Protein AF-S8B0Z0-F1 (afdb_monomer)

Organism: Penicillium oxalicum (strain 114-2 / CGMCC 5302) (NCBI:txid933388)

Sequence (164 aa):
MASYGRILNSNETDQGERGTSGLLGARTEQFALGSLFYLMNHGVEVYGDQCLTEDPYEHGPKVVDLLQNMEFPKLDHDPLIDHIIDKCWHNRYVIVSELAPHTKMLLDGGHGESSEEDKKLLKEELLSKREVCLDLEKRGLLHLLWPGEPEQLGFTFDWYRHNL

Mean predicted aligned error: 11.15 Å

Secondary structure (DSSP, 8-state):
--TT-----SS-TTS-STTS--S-SHHHHHHHHHHHHHHHHHSS-TTTT----SSGGGHHHHHHHHHHTT------S-HHHHHHHHHHHTT--SSGGGGHHHHHHHHH---S---HHHHHHHHHHHHHHHHHHHHHHHTTHHHHHTTS-GGGGT----S-----

Solvent-accessible surface area (backbone atoms only — not comparable to full-atom values): 9949 Å² total; per-residue (Å²): 129,68,91,46,63,68,43,34,31,88,82,51,63,94,43,42,58,63,72,34,73,45,59,85,46,50,61,50,52,30,31,27,50,16,45,49,49,41,28,71,72,71,73,41,54,91,64,70,86,56,84,84,51,96,50,79,83,50,37,63,62,50,53,51,53,35,48,31,70,73,50,72,80,89,79,83,71,61,69,71,60,41,53,49,25,53,34,20,65,66,54,68,53,91,42,70,74,69,48,52,66,60,58,48,47,56,75,76,56,62,93,57,94,65,49,76,63,52,55,48,52,52,49,52,51,50,52,52,54,50,52,51,53,54,51,41,50,75,72,36,44,70,67,51,62,66,78,75,52,58,63,83,74,78,46,85,77,84,75,86,74,82,79,126

pLDDT: mean 80.99, std 14.92, range [35.53, 96.31]

Structure (mmCIF, N/CA/C/O backbone):
data_AF-S8B0Z0-F1
#
_entry.id   AF-S8B0Z0-F1
#
loop_
_atom_site.group_PDB
_atom_site.id
_atom_site.type_symbol
_atom_site.label_atom_id
_atom_site.label_alt_id
_atom_site.label_comp_id
_atom_site.label_asym_id
_atom_site.label_entity_id
_atom_site.label_seq_id
_atom_site.pdbx_PDB_ins_code
_atom_site.Cartn_x
_atom_site.Cartn_y
_atom_site.Cartn_z
_atom_site.occupancy
_atom_site.B_iso_or_equiv
_atom_site.auth_seq_id
_atom_site.auth_comp_id
_atom_site.auth_asym_id
_atom_site.auth_atom_id
_atom_site.pdbx_PDB_model_num
ATOM 1 N N . MET A 1 1 ? -0.416 7.709 12.484 1.00 50.69 1 MET A N 1
ATOM 2 C CA . MET A 1 1 ? -0.279 6.286 12.109 1.00 50.69 1 MET A CA 1
ATOM 3 C C . MET A 1 1 ? 0.517 6.209 10.816 1.00 50.69 1 MET A C 1
ATOM 5 O O . MET A 1 1 ? 0.468 7.177 10.073 1.00 50.69 1 MET A O 1
ATOM 9 N N . ALA A 1 2 ? 1.273 5.140 10.550 1.00 57.75 2 ALA A N 1
ATOM 10 C CA . ALA A 1 2 ? 2.048 5.058 9.309 1.00 57.75 2 ALA A CA 1
ATOM 11 C C . ALA A 1 2 ? 1.101 4.957 8.101 1.00 57.75 2 ALA A C 1
ATOM 13 O O . ALA A 1 2 ? 0.405 3.955 7.958 1.00 57.75 2 ALA A O 1
ATOM 14 N N . SER A 1 3 ? 1.094 5.975 7.240 1.00 60.50 3 SER A N 1
ATOM 15 C CA . SER A 1 3 ? 0.193 6.132 6.082 1.00 60.50 3 SER A CA 1
ATOM 16 C C . SER A 1 3 ? 0.291 4.985 5.064 1.00 60.50 3 SER A C 1
ATOM 18 O O . SER A 1 3 ? -0.600 4.774 4.250 1.00 60.50 3 SER A O 1
ATOM 20 N N . TYR A 1 4 ? 1.373 4.208 5.140 1.00 78.38 4 TYR A N 1
ATOM 21 C CA . TYR A 1 4 ? 1.724 3.146 4.198 1.00 78.38 4 TYR A CA 1
ATOM 22 C C . TYR A 1 4 ? 1.832 1.767 4.868 1.00 78.38 4 TYR A C 1
ATOM 24 O O . TYR A 1 4 ? 2.427 0.853 4.308 1.00 78.38 4 TYR A O 1
ATOM 32 N N . GLY A 1 5 ? 1.304 1.607 6.086 1.00 83.50 5 GLY A N 1
ATOM 33 C CA . GLY A 1 5 ? 1.363 0.358 6.847 1.00 83.50 5 GLY A CA 1
ATOM 34 C C . GLY A 1 5 ? -0.019 -0.226 7.136 1.00 83.50 5 GLY A C 1
ATOM 35 O O . GLY A 1 5 ? -1.001 0.501 7.254 1.00 83.50 5 GLY A O 1
ATOM 36 N N . ARG A 1 6 ? -0.083 -1.550 7.306 1.00 89.44 6 ARG A N 1
ATOM 37 C CA . ARG A 1 6 ? -1.297 -2.273 7.710 1.00 89.44 6 ARG A CA 1
ATOM 38 C C . ARG A 1 6 ? -0.992 -3.269 8.821 1.00 89.44 6 ARG A C 1
ATOM 40 O O . ARG A 1 6 ? -0.076 -4.085 8.696 1.00 89.44 6 ARG A O 1
ATOM 47 N N . ILE A 1 7 ? -1.803 -3.257 9.874 1.00 89.94 7 ILE A N 1
ATOM 48 C CA . ILE A 1 7 ? -1.736 -4.253 10.952 1.00 89.94 7 ILE A CA 1
ATOM 49 C C . ILE A 1 7 ? -2.270 -5.617 10.492 1.00 89.94 7 ILE A C 1
ATOM 51 O O . ILE A 1 7 ? -3.081 -5.707 9.570 1.00 89.94 7 ILE A O 1
ATOM 55 N N . LEU A 1 8 ? -1.795 -6.699 11.102 1.00 89.81 8 LEU A N 1
ATOM 56 C CA . LEU A 1 8 ? -2.173 -8.060 10.729 1.00 89.81 8 LEU A CA 1
ATOM 57 C C . LEU A 1 8 ? -3.666 -8.314 10.901 1.00 89.81 8 LEU A C 1
ATOM 59 O O . LEU A 1 8 ? -4.267 -7.915 11.907 1.00 89.81 8 LEU A O 1
ATOM 63 N N . ASN A 1 9 ? -4.227 -9.020 9.919 1.00 89.12 9 ASN A N 1
ATOM 64 C CA . ASN A 1 9 ? -5.582 -9.555 9.972 1.00 89.12 9 ASN A CA 1
ATOM 65 C C . ASN A 1 9 ? -5.604 -10.893 10.744 1.00 89.12 9 ASN A C 1
ATOM 67 O O . ASN A 1 9 ? -4.583 -11.342 11.260 1.00 89.12 9 ASN A O 1
ATOM 71 N N . SER A 1 10 ? -6.768 -11.535 10.857 1.00 86.69 10 SER A N 1
ATOM 72 C CA . SER A 1 10 ? -6.904 -12.843 11.524 1.00 86.69 10 SER A CA 1
ATOM 73 C C . SER A 1 10 ? -6.438 -14.042 10.690 1.00 86.69 10 SER A C 1
ATOM 75 O O . SER A 1 10 ? -6.363 -15.148 11.214 1.00 86.69 10 SER A O 1
ATOM 77 N N . ASN A 1 11 ? -6.176 -13.844 9.399 1.00 86.69 11 ASN A N 1
ATOM 78 C CA . ASN A 1 11 ? -5.961 -14.907 8.417 1.00 86.69 11 ASN A CA 1
ATOM 79 C C . ASN A 1 11 ? -4.468 -15.104 8.083 1.00 86.69 11 ASN A C 1
ATOM 81 O O . ASN A 1 11 ? -4.097 -16.141 7.547 1.00 86.69 11 ASN A O 1
ATOM 85 N N . GLU A 1 12 ? -3.615 -14.133 8.417 1.00 85.56 12 GLU A N 1
ATOM 86 C CA . GLU A 1 12 ? -2.154 -14.138 8.241 1.00 85.56 12 GLU A CA 1
ATOM 87 C C . GLU A 1 12 ? -1.436 -14.673 9.502 1.00 85.56 12 GLU A C 1
ATOM 89 O O . GLU A 1 12 ? -0.547 -14.025 10.056 1.00 85.56 12 GLU A O 1
ATOM 94 N N . THR A 1 13 ? -1.847 -15.839 10.017 1.00 85.19 13 THR A N 1
ATOM 95 C CA . THR A 1 13 ? -1.371 -16.361 11.320 1.00 85.19 13 THR A CA 1
ATOM 96 C C . THR A 1 13 ? 0.115 -16.724 11.347 1.00 85.19 13 THR A C 1
ATOM 98 O O . THR A 1 13 ? 0.720 -16.789 12.412 1.00 85.19 13 THR A O 1
ATOM 101 N N . ASP A 1 14 ? 0.710 -16.979 10.183 1.00 88.56 14 ASP A N 1
ATOM 102 C CA . ASP A 1 14 ? 2.141 -17.236 10.004 1.00 88.56 14 ASP A CA 1
ATOM 103 C C . ASP A 1 14 ? 3.000 -15.968 10.152 1.00 88.56 14 ASP A C 1
ATOM 105 O O . ASP A 1 14 ? 4.210 -16.062 10.349 1.00 88.56 14 ASP A O 1
ATOM 109 N N . GLN A 1 15 ? 2.379 -14.787 10.090 1.00 87.62 15 GLN A N 1
ATOM 110 C CA . GLN A 1 15 ? 3.059 -13.493 10.147 1.00 87.62 15 GLN A CA 1
ATOM 111 C C . GLN A 1 15 ? 3.050 -12.868 11.550 1.00 87.62 15 GLN A C 1
ATOM 113 O O . GLN A 1 15 ? 3.768 -11.894 11.775 1.00 87.62 15 GLN A O 1
ATOM 118 N N . GLY A 1 16 ? 2.258 -13.395 12.491 1.00 88.75 16 GLY A N 1
ATOM 119 C CA . GLY A 1 16 ? 2.187 -12.922 13.877 1.00 88.75 16 GLY A CA 1
ATOM 120 C C . GLY A 1 16 ? 0.765 -12.792 14.429 1.00 88.75 16 GLY A C 1
ATOM 121 O O . GLY A 1 16 ? -0.201 -13.301 13.861 1.00 88.75 16 GLY A O 1
ATOM 122 N N . GLU A 1 17 ? 0.634 -12.105 15.566 1.00 88.06 17 GLU A N 1
ATOM 123 C CA . GLU A 1 17 ? -0.659 -11.878 16.220 1.00 88.06 17 GLU A CA 1
ATOM 124 C C . GLU A 1 17 ? -1.459 -10.762 15.532 1.00 88.06 17 GLU A C 1
ATOM 126 O O . GLU A 1 17 ? -0.911 -9.723 15.141 1.00 88.06 17 GLU A O 1
ATOM 131 N N . ARG A 1 18 ? -2.782 -10.948 15.433 1.00 90.12 18 ARG A N 1
ATOM 132 C CA . ARG A 1 18 ? -3.708 -9.937 14.904 1.00 90.12 18 ARG A CA 1
ATOM 133 C C . ARG A 1 18 ? -3.513 -8.607 15.633 1.00 90.12 18 ARG A C 1
ATOM 135 O O . ARG A 1 18 ? -3.433 -8.558 16.855 1.00 90.12 18 ARG A O 1
ATOM 142 N N . GLY A 1 19 ? -3.515 -7.516 14.875 1.00 86.19 19 GLY A N 1
ATOM 143 C CA . GLY A 1 19 ? -3.406 -6.163 15.426 1.00 86.19 19 GLY A CA 1
ATOM 144 C C . GLY A 1 19 ? -1.974 -5.687 15.658 1.00 86.19 19 GLY A C 1
ATOM 145 O O . GLY A 1 19 ? -1.766 -4.511 15.938 1.00 86.19 19 GLY A O 1
ATOM 146 N N . THR A 1 20 ? -0.987 -6.563 15.471 1.00 87.81 20 THR A N 1
ATOM 147 C CA . THR A 1 20 ? 0.430 -6.189 15.434 1.00 87.81 20 THR A CA 1
ATOM 148 C C . THR A 1 20 ? 0.867 -5.846 14.006 1.00 87.81 20 THR A C 1
ATOM 150 O O . THR A 1 20 ? 0.145 -6.107 13.042 1.00 87.81 20 THR A O 1
ATOM 153 N N . SER A 1 21 ? 2.067 -5.287 13.840 1.00 84.00 21 SER A N 1
ATOM 154 C CA . SER A 1 21 ? 2.672 -5.097 12.511 1.00 84.00 21 SER A CA 1
ATOM 155 C C . SER A 1 21 ? 3.102 -6.412 11.845 1.00 84.00 21 SER A C 1
ATOM 157 O O . SER A 1 21 ? 3.362 -6.420 10.642 1.00 84.00 21 SER A O 1
ATOM 159 N N . GLY A 1 22 ? 3.159 -7.511 12.606 1.00 86.88 22 GLY A N 1
ATOM 160 C CA . GLY A 1 22 ? 3.685 -8.791 12.148 1.00 86.88 22 GLY A CA 1
ATOM 161 C C . GLY A 1 22 ? 5.187 -8.785 11.881 1.00 86.88 22 GLY A C 1
ATOM 162 O O . GLY A 1 22 ? 5.916 -7.885 12.304 1.00 86.88 22 GLY A O 1
ATOM 163 N N . LEU A 1 23 ? 5.644 -9.809 11.164 1.00 85.00 23 LEU A N 1
ATOM 164 C CA . LEU A 1 23 ? 6.999 -9.882 10.633 1.00 85.00 23 LEU A CA 1
ATOM 165 C C . LEU A 1 23 ? 7.203 -8.801 9.563 1.00 85.00 23 LEU A C 1
ATOM 167 O O . LEU A 1 23 ? 6.472 -8.730 8.572 1.00 85.00 23 LEU A O 1
ATOM 171 N N . LEU A 1 24 ? 8.227 -7.971 9.758 1.00 83.31 24 LEU A N 1
ATOM 172 C CA . LEU A 1 24 ? 8.665 -7.014 8.747 1.00 83.31 24 LEU A CA 1
ATOM 173 C C . LEU A 1 24 ? 9.312 -7.785 7.591 1.00 83.31 24 LEU A C 1
ATOM 175 O O . LEU A 1 24 ? 10.257 -8.546 7.798 1.00 83.31 24 LEU A O 1
ATOM 179 N N . GLY A 1 25 ? 8.792 -7.604 6.380 1.00 84.88 25 GLY A N 1
ATOM 180 C CA . GLY A 1 25 ? 9.271 -8.302 5.191 1.00 84.88 25 GLY A CA 1
ATOM 181 C C . GLY A 1 25 ? 8.435 -7.996 3.953 1.00 84.88 25 GLY A C 1
ATOM 182 O O . GLY A 1 25 ? 7.759 -6.969 3.878 1.00 84.88 25 GLY A O 1
ATOM 183 N N . ALA A 1 26 ? 8.437 -8.916 2.985 1.00 88.00 26 ALA A N 1
ATOM 184 C CA . ALA A 1 26 ? 7.786 -8.705 1.692 1.00 88.00 26 ALA A CA 1
ATOM 185 C C . ALA A 1 26 ? 6.309 -8.295 1.820 1.00 88.00 26 ALA A C 1
ATOM 187 O O . ALA A 1 26 ? 5.850 -7.456 1.054 1.00 88.00 26 ALA A O 1
ATOM 188 N N . ARG A 1 27 ? 5.570 -8.828 2.802 1.00 89.88 27 ARG A N 1
ATOM 189 C CA . ARG A 1 27 ? 4.163 -8.474 3.054 1.00 89.88 27 ARG A CA 1
ATOM 190 C C . ARG A 1 27 ? 3.988 -7.006 3.447 1.00 89.88 27 ARG A C 1
ATOM 192 O O . ARG A 1 27 ? 3.102 -6.329 2.931 1.00 89.88 27 ARG A O 1
ATOM 199 N N . THR A 1 28 ? 4.826 -6.499 4.353 1.00 89.44 28 THR A N 1
ATOM 200 C CA . THR A 1 28 ? 4.763 -5.094 4.787 1.00 89.44 28 THR A CA 1
ATOM 201 C C . THR A 1 28 ? 5.231 -4.144 3.688 1.00 89.44 28 THR A C 1
ATOM 203 O O . THR A 1 28 ? 4.615 -3.103 3.480 1.00 89.44 28 THR A O 1
ATOM 206 N N . GLU A 1 29 ? 6.277 -4.520 2.949 1.00 91.31 29 GLU A N 1
ATOM 207 C CA . GLU A 1 29 ? 6.812 -3.723 1.839 1.00 91.31 29 GLU A CA 1
ATOM 208 C C . GLU A 1 29 ? 5.832 -3.640 0.665 1.00 91.31 29 GLU A C 1
ATOM 210 O O . GLU A 1 29 ? 5.601 -2.559 0.128 1.00 91.31 29 GLU A O 1
ATOM 215 N N . GLN A 1 30 ? 5.206 -4.761 0.293 1.00 93.06 30 GLN A N 1
ATOM 216 C CA . GLN A 1 30 ? 4.189 -4.791 -0.758 1.00 93.06 30 GLN A CA 1
ATOM 217 C C . GLN A 1 30 ? 3.008 -3.895 -0.426 1.00 93.06 30 GLN A C 1
ATOM 219 O O . GLN A 1 30 ? 2.568 -3.144 -1.290 1.00 93.06 30 GLN A O 1
ATOM 224 N N . PHE A 1 31 ? 2.514 -3.932 0.815 1.00 93.88 31 PHE A N 1
ATOM 225 C CA . PHE A 1 31 ? 1.412 -3.061 1.208 1.00 93.88 31 PHE A CA 1
ATOM 226 C C . PHE A 1 31 ? 1.786 -1.581 1.040 1.00 93.88 31 PHE A C 1
ATOM 228 O O . PHE A 1 31 ? 1.035 -0.827 0.423 1.00 93.88 31 PHE A O 1
ATOM 235 N N . ALA A 1 32 ? 2.979 -1.191 1.501 1.00 93.69 32 ALA A N 1
ATOM 236 C CA . ALA A 1 32 ? 3.480 0.170 1.338 1.00 93.69 32 ALA A CA 1
ATOM 237 C C . ALA A 1 32 ? 3.596 0.575 -0.140 1.00 93.69 32 ALA A C 1
ATOM 239 O O . ALA A 1 32 ? 3.148 1.656 -0.523 1.00 93.69 32 ALA A O 1
ATOM 240 N N . LEU A 1 33 ? 4.134 -0.309 -0.986 1.00 94.50 33 LEU A N 1
ATOM 241 C CA . LEU A 1 33 ? 4.230 -0.085 -2.429 1.00 94.50 33 LEU A CA 1
ATOM 242 C C . LEU A 1 33 ? 2.850 0.061 -3.076 1.00 94.50 33 LEU A C 1
ATOM 244 O O . LEU A 1 33 ? 2.650 0.987 -3.855 1.00 94.50 33 LEU A O 1
ATOM 248 N N . GLY A 1 34 ? 1.888 -0.800 -2.734 1.00 95.44 34 GLY A N 1
ATOM 249 C CA . GLY A 1 34 ? 0.508 -0.702 -3.216 1.00 95.44 34 GLY A CA 1
ATOM 250 C C . GLY A 1 34 ? -0.122 0.649 -2.884 1.00 95.44 34 GLY A C 1
ATOM 251 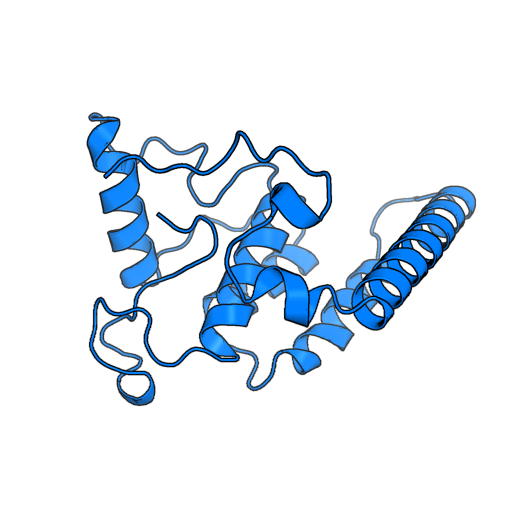O O . GLY A 1 34 ? -0.698 1.288 -3.758 1.00 95.44 34 GLY A O 1
ATOM 252 N N . SER A 1 35 ? 0.076 1.138 -1.659 1.00 95.62 35 SER A N 1
ATOM 253 C CA . SER A 1 35 ? -0.424 2.451 -1.238 1.00 95.62 35 SER A CA 1
ATOM 254 C C . SER A 1 35 ? 0.264 3.617 -1.959 1.00 95.62 35 SER A C 1
ATOM 256 O O . SER A 1 35 ? -0.385 4.621 -2.244 1.00 95.62 35 SER A O 1
ATOM 258 N N . LEU A 1 36 ? 1.545 3.487 -2.321 1.00 94.75 36 LEU A N 1
ATOM 259 C CA . LEU A 1 36 ? 2.228 4.469 -3.172 1.00 94.75 36 LEU A CA 1
ATOM 260 C C . LEU A 1 36 ? 1.683 4.463 -4.606 1.00 94.75 36 LEU A C 1
ATOM 262 O O . LEU A 1 36 ? 1.455 5.531 -5.168 1.00 94.75 36 LEU A O 1
ATOM 266 N N . PHE A 1 37 ? 1.443 3.288 -5.196 1.00 93.94 37 PHE A N 1
ATOM 267 C CA . PHE A 1 37 ? 0.793 3.198 -6.509 1.00 93.94 37 PHE A CA 1
ATOM 268 C C . PHE A 1 37 ? -0.618 3.781 -6.480 1.00 93.94 37 PHE A C 1
ATOM 270 O O . PHE A 1 37 ? -0.981 4.499 -7.407 1.00 93.94 37 PHE A O 1
ATOM 277 N N . TYR A 1 38 ? -1.378 3.539 -5.409 1.00 95.00 38 TYR A N 1
ATOM 278 C CA . TYR A 1 38 ? -2.691 4.146 -5.215 1.00 95.00 38 TYR A CA 1
ATOM 279 C C . TYR A 1 38 ? -2.595 5.671 -5.184 1.00 95.00 38 TYR A C 1
ATOM 281 O O . TYR A 1 38 ? -3.266 6.327 -5.972 1.00 95.00 38 TYR A O 1
ATOM 289 N N . LEU A 1 39 ? -1.694 6.233 -4.372 1.00 92.94 39 LEU A N 1
ATOM 290 C CA . LEU A 1 39 ? -1.479 7.680 -4.311 1.00 92.94 39 LEU A CA 1
ATOM 291 C C . LEU A 1 39 ? -1.101 8.269 -5.677 1.00 92.94 39 LEU A C 1
ATOM 293 O O . LEU A 1 39 ? -1.614 9.318 -6.054 1.00 92.94 39 LEU A O 1
ATOM 297 N N . MET A 1 40 ? -0.230 7.601 -6.436 1.00 89.44 40 MET A N 1
ATOM 298 C CA . MET A 1 40 ? 0.165 8.065 -7.770 1.00 89.44 40 MET A CA 1
ATOM 299 C C . MET A 1 40 ? -0.974 7.976 -8.797 1.00 89.44 40 MET A C 1
ATOM 301 O O . MET A 1 40 ? -1.067 8.848 -9.655 1.00 89.44 40 MET A O 1
ATOM 305 N N . ASN A 1 41 ? -1.815 6.938 -8.731 1.00 91.50 41 ASN A N 1
ATOM 306 C CA . ASN A 1 41 ? -2.875 6.686 -9.715 1.00 91.50 41 ASN A CA 1
ATOM 307 C C . ASN A 1 41 ? -4.172 7.453 -9.413 1.00 91.50 41 ASN A C 1
ATOM 309 O O . ASN A 1 41 ? -4.833 7.930 -10.329 1.00 91.50 41 ASN A O 1
ATOM 313 N N . HIS A 1 42 ? -4.521 7.584 -8.131 1.00 88.94 42 HIS A N 1
ATOM 314 C CA . HIS A 1 42 ? -5.765 8.201 -7.649 1.00 88.94 42 HIS A CA 1
ATOM 315 C C . HIS A 1 42 ? -5.556 9.630 -7.122 1.00 88.94 42 HIS A C 1
ATOM 317 O O . HIS A 1 42 ? -6.514 10.373 -6.938 1.00 88.94 42 HIS A O 1
ATOM 323 N N . GLY A 1 43 ? -4.308 10.045 -6.873 1.00 89.75 43 GLY A N 1
ATOM 324 C CA . GLY A 1 43 ? -3.966 11.398 -6.414 1.00 89.75 43 GLY A CA 1
ATOM 325 C C . GLY A 1 43 ? -4.280 11.680 -4.940 1.00 89.75 43 GLY A C 1
ATOM 326 O O . GLY A 1 43 ? -4.130 12.817 -4.493 1.00 89.75 43 GLY A O 1
ATOM 327 N N . VAL A 1 44 ? -4.709 10.668 -4.183 1.00 90.12 44 VAL A N 1
ATOM 328 C CA . VAL A 1 44 ? -5.119 10.774 -2.775 1.00 90.12 44 VAL A CA 1
ATOM 329 C C . VAL A 1 44 ? -4.561 9.606 -1.964 1.00 90.12 44 VAL A C 1
ATOM 331 O O . VAL A 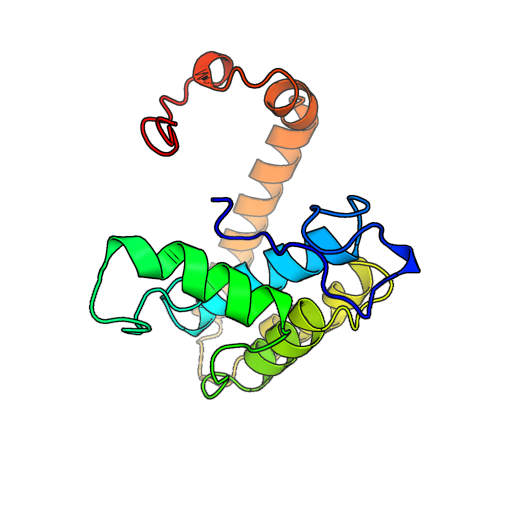1 44 ? -4.321 8.522 -2.496 1.00 90.12 44 VAL A O 1
ATOM 334 N N . GLU A 1 45 ? -4.326 9.815 -0.666 1.00 92.38 45 GLU A N 1
ATOM 335 C CA . GLU A 1 45 ? -3.964 8.716 0.235 1.00 92.38 45 GLU A CA 1
ATOM 336 C C . GLU A 1 45 ? -5.122 7.714 0.358 1.00 92.38 45 GLU A C 1
ATOM 338 O O . GLU A 1 45 ? -6.274 8.026 0.053 1.00 92.38 45 GLU A O 1
ATOM 343 N N . VAL A 1 46 ? -4.829 6.492 0.807 1.00 92.88 46 VAL A N 1
ATOM 344 C CA . VAL A 1 46 ? -5.837 5.434 0.966 1.00 92.88 46 VAL A CA 1
ATOM 345 C C . VAL A 1 46 ? -6.948 5.920 1.904 1.00 92.88 46 VAL A C 1
ATOM 347 O O . VAL A 1 46 ? -6.686 6.186 3.074 1.00 92.88 46 VAL A O 1
ATOM 350 N N . TYR A 1 47 ? -8.171 6.042 1.375 1.00 93.12 47 TYR A N 1
ATOM 351 C CA . TYR A 1 47 ? -9.345 6.655 2.022 1.00 93.12 47 TYR A CA 1
ATOM 352 C C . TYR A 1 47 ? -9.257 8.159 2.344 1.00 93.12 47 TYR A C 1
ATOM 354 O O . TYR A 1 47 ? -10.187 8.692 2.946 1.00 93.12 47 TYR A O 1
ATOM 362 N N . GLY A 1 48 ? -8.206 8.868 1.928 1.00 89.12 48 GLY A N 1
ATOM 363 C CA . GLY A 1 48 ? -7.978 10.274 2.288 1.00 89.12 48 GLY A CA 1
ATOM 364 C C . GLY A 1 48 ? -9.043 11.253 1.777 1.00 89.12 48 GLY A C 1
ATOM 365 O O . GLY A 1 48 ? -9.180 12.350 2.312 1.00 89.12 48 GLY A O 1
ATOM 366 N N . ASP A 1 49 ? -9.815 10.859 0.768 1.00 88.19 49 ASP A N 1
ATOM 367 C CA . ASP A 1 49 ? -10.916 11.617 0.172 1.00 88.19 49 ASP A CA 1
ATOM 368 C C . ASP A 1 49 ? -12.311 11.146 0.623 1.00 88.19 49 ASP A C 1
ATOM 370 O O . ASP A 1 49 ? -13.319 11.770 0.283 1.00 88.19 49 ASP A O 1
ATOM 374 N N . GLN A 1 50 ? -12.395 10.063 1.404 1.00 89.88 50 GLN A N 1
ATOM 375 C CA . GLN A 1 50 ? -13.659 9.442 1.797 1.00 89.88 50 GLN A CA 1
ATOM 376 C C . GLN A 1 50 ? -14.073 9.817 3.222 1.00 89.88 50 GLN A C 1
ATOM 378 O O . GLN A 1 50 ? -13.327 9.675 4.193 1.00 89.88 50 GLN A O 1
ATOM 383 N N . CYS A 1 51 ? -15.334 10.221 3.374 1.00 89.50 51 CYS A N 1
ATOM 384 C CA . CYS A 1 51 ? -15.950 10.418 4.682 1.00 89.50 51 CYS A CA 1
ATOM 385 C C . CYS A 1 51 ? -16.423 9.066 5.241 1.00 89.50 51 CYS A C 1
ATOM 387 O O . CYS A 1 51 ? -17.540 8.625 4.983 1.00 89.50 51 CYS A O 1
ATOM 389 N N . LEU A 1 52 ? -15.541 8.384 5.978 1.00 90.62 52 LEU A N 1
ATOM 390 C CA . LEU A 1 52 ? -15.829 7.076 6.586 1.00 90.62 52 LEU A CA 1
ATOM 391 C C . LEU A 1 52 ? -16.717 7.154 7.839 1.00 90.62 52 LEU A C 1
ATOM 393 O O . LEU A 1 52 ? -17.290 6.152 8.262 1.00 90.62 52 LEU A O 1
ATOM 397 N N . THR A 1 53 ? -16.782 8.327 8.463 1.00 90.31 53 THR A N 1
ATOM 398 C CA . THR A 1 53 ? -17.476 8.602 9.726 1.00 90.31 53 THR A CA 1
ATOM 399 C C . THR A 1 53 ? -17.739 10.105 9.837 1.00 90.31 53 THR A C 1
ATOM 401 O O . THR A 1 53 ? -17.012 10.905 9.247 1.00 90.31 53 THR A O 1
ATOM 404 N N . GLU A 1 54 ? -18.778 10.484 10.585 1.00 90.94 54 GLU A N 1
ATOM 405 C CA . GLU A 1 54 ? -19.109 11.888 10.864 1.00 90.94 54 GLU A CA 1
ATOM 406 C C . GLU A 1 54 ? -18.077 12.555 11.789 1.00 90.94 54 GLU A C 1
ATOM 408 O O . GLU A 1 54 ? -17.841 13.758 11.680 1.00 90.94 54 GLU A O 1
ATOM 413 N N . ASP A 1 55 ? -17.453 11.782 12.685 1.00 89.94 55 ASP A N 1
ATOM 414 C CA . ASP A 1 55 ? -16.432 12.280 13.609 1.00 89.94 55 ASP A CA 1
ATOM 415 C C . ASP A 1 55 ? -15.034 12.224 12.960 1.00 89.94 55 ASP A C 1
ATOM 417 O O . ASP A 1 55 ? -14.522 11.126 12.712 1.00 89.94 55 ASP A O 1
ATOM 421 N N . PRO A 1 56 ? -14.365 13.367 12.711 1.00 82.88 56 PRO A N 1
ATOM 422 C CA . PRO A 1 56 ? -13.040 13.387 12.094 1.00 82.88 56 PRO A CA 1
ATOM 423 C C . PRO A 1 56 ? -11.961 12.663 12.918 1.00 82.88 56 PRO A C 1
ATOM 425 O O . PRO A 1 56 ? -10.979 12.199 12.337 1.00 82.88 56 PRO A O 1
ATOM 428 N N . TYR A 1 57 ? -12.123 12.523 14.239 1.00 85.50 57 TYR A N 1
ATOM 429 C CA . TYR A 1 57 ? -11.173 11.788 15.084 1.00 85.50 57 TYR A CA 1
ATOM 430 C C . TYR A 1 57 ? -11.279 10.267 14.912 1.00 85.50 57 TYR A C 1
ATOM 432 O O . TYR A 1 57 ? -10.297 9.552 15.119 1.00 85.50 57 TYR A O 1
ATOM 440 N N . GLU A 1 58 ? -12.428 9.776 14.446 1.00 90.19 58 GLU A N 1
ATOM 441 C CA . GLU A 1 58 ? -12.682 8.352 14.211 1.00 90.19 58 GLU A CA 1
ATOM 442 C C . GLU A 1 58 ? -12.264 7.896 12.801 1.00 90.19 58 GLU A C 1
ATOM 444 O O . GLU A 1 58 ? -12.248 6.697 12.517 1.00 90.19 58 GLU A O 1
ATOM 449 N N . HIS A 1 59 ? -11.874 8.821 11.912 1.00 88.00 59 HIS A N 1
ATOM 450 C CA . HIS A 1 59 ? -11.458 8.477 10.548 1.00 88.00 59 HIS A CA 1
ATOM 451 C C . HIS A 1 59 ? -10.253 7.527 10.546 1.00 88.00 59 HIS A C 1
ATOM 453 O O . HIS A 1 59 ? -10.303 6.463 9.934 1.00 88.00 59 HIS A O 1
ATOM 459 N N . GLY A 1 60 ? -9.189 7.869 11.279 1.00 89.38 60 GLY A N 1
ATOM 460 C CA . GLY A 1 60 ? -7.982 7.043 11.376 1.00 89.38 60 GLY A CA 1
ATOM 461 C C . GLY A 1 60 ? -8.265 5.624 11.894 1.00 89.38 60 GLY A C 1
ATOM 462 O O . GLY A 1 60 ? -7.927 4.661 11.203 1.00 89.38 60 GLY A O 1
ATOM 463 N N . PRO A 1 61 ? -8.915 5.465 13.065 1.00 90.44 61 PRO A N 1
ATOM 464 C CA . PRO A 1 61 ? -9.355 4.161 13.562 1.00 90.44 61 PRO A CA 1
ATOM 465 C C . PRO A 1 61 ? -10.214 3.380 12.564 1.00 90.44 61 PRO A C 1
ATOM 467 O O . PRO A 1 61 ? -10.039 2.169 12.424 1.00 90.44 61 PRO A O 1
ATOM 470 N N . LYS A 1 62 ? -11.101 4.051 11.817 1.00 93.00 62 LYS A N 1
ATOM 471 C CA . LYS A 1 62 ? -11.929 3.367 10.823 1.00 93.00 62 LYS A CA 1
ATOM 472 C C . LYS A 1 62 ? -11.127 2.885 9.616 1.00 93.00 62 LYS A C 1
ATOM 474 O O . LYS A 1 62 ? -11.353 1.765 9.163 1.00 93.00 62 LYS A O 1
ATOM 479 N N . VAL A 1 63 ? -10.153 3.667 9.145 1.00 92.31 63 VAL A N 1
ATOM 480 C CA . VAL A 1 63 ? -9.197 3.223 8.116 1.00 92.31 63 VAL A CA 1
ATOM 481 C C . VAL A 1 63 ? -8.444 1.978 8.589 1.00 92.31 63 VAL A C 1
ATOM 483 O O . VAL A 1 63 ? -8.327 1.017 7.834 1.00 92.31 63 VAL A O 1
ATOM 486 N N . VAL A 1 64 ? -7.979 1.947 9.845 1.00 90.81 64 VAL A N 1
ATOM 487 C CA . VAL A 1 64 ? -7.317 0.756 10.414 1.00 90.81 64 VAL A CA 1
ATOM 488 C C . VAL A 1 64 ? -8.198 -0.474 10.333 1.00 90.81 64 VAL A C 1
ATOM 490 O O . VAL A 1 64 ? -7.724 -1.523 9.906 1.00 90.81 64 VAL A O 1
ATOM 493 N N . ASP A 1 65 ? -9.446 -0.347 10.776 1.00 92.12 65 ASP A N 1
ATOM 494 C CA . ASP A 1 65 ? -10.413 -1.440 10.808 1.00 92.12 65 ASP A CA 1
ATOM 495 C C . ASP A 1 65 ? -10.650 -2.000 9.399 1.00 92.12 65 ASP A C 1
ATOM 497 O O . ASP A 1 65 ? -10.475 -3.197 9.178 1.00 92.12 65 ASP A O 1
ATOM 501 N N . LEU A 1 66 ? -10.922 -1.129 8.420 1.00 94.69 66 LEU A N 1
ATOM 502 C CA . LEU A 1 66 ? -11.104 -1.517 7.016 1.00 94.69 66 LEU A CA 1
ATOM 503 C C . LEU A 1 66 ? -9.878 -2.253 6.470 1.00 94.69 66 LEU A C 1
ATOM 505 O O . LEU A 1 66 ? -9.986 -3.389 6.005 1.00 94.69 66 LEU A O 1
ATOM 509 N N . LEU A 1 67 ? -8.690 -1.658 6.612 1.00 93.62 67 LEU A N 1
ATOM 510 C CA . LEU A 1 67 ? -7.458 -2.272 6.130 1.00 93.62 67 LEU A CA 1
ATOM 511 C C . LEU A 1 67 ? -7.208 -3.610 6.830 1.00 93.62 67 LEU A C 1
ATOM 513 O O . LEU A 1 67 ? -6.919 -4.605 6.171 1.00 93.62 67 LEU A O 1
ATOM 517 N N . GLN A 1 68 ? -7.360 -3.687 8.153 1.00 91.19 68 GLN A N 1
ATOM 518 C CA . GLN A 1 68 ? -7.205 -4.939 8.892 1.00 91.19 68 GLN A CA 1
ATOM 519 C C . GLN A 1 68 ? -8.186 -6.017 8.408 1.00 91.19 68 GLN A C 1
ATOM 521 O O . GLN A 1 68 ? -7.825 -7.192 8.403 1.00 91.19 68 GLN A O 1
ATOM 526 N N . ASN A 1 69 ? -9.377 -5.641 7.953 1.00 92.19 69 ASN A N 1
ATOM 527 C CA . ASN A 1 69 ? -10.367 -6.563 7.398 1.00 92.19 69 ASN A CA 1
ATOM 528 C C . ASN A 1 69 ? -10.166 -6.850 5.897 1.00 92.19 69 ASN A C 1
ATOM 530 O O . ASN A 1 69 ? -10.952 -7.591 5.313 1.00 92.19 69 ASN A O 1
ATOM 534 N N . MET A 1 70 ? -9.081 -6.350 5.289 1.00 92.25 70 MET A N 1
ATOM 535 C CA . MET A 1 70 ? -8.799 -6.445 3.847 1.00 92.25 70 MET A CA 1
ATOM 536 C C . MET A 1 70 ? -9.885 -5.783 2.987 1.00 92.25 70 MET A C 1
ATOM 538 O O . MET A 1 70 ? -10.122 -6.183 1.849 1.00 92.25 70 MET A O 1
ATOM 542 N N . GLU A 1 71 ? -10.551 -4.774 3.542 1.00 94.69 71 GLU A N 1
ATOM 543 C CA . GLU A 1 71 ? -11.488 -3.922 2.829 1.00 94.69 71 GLU A CA 1
ATOM 544 C C . GLU A 1 71 ? -10.709 -2.724 2.288 1.00 94.69 71 GLU A C 1
ATOM 546 O O . GLU A 1 71 ? -10.124 -1.948 3.047 1.00 94.69 71 GLU A O 1
ATOM 551 N N . PHE A 1 72 ? -10.655 -2.616 0.962 1.00 95.19 72 PHE A N 1
ATOM 552 C CA . PHE A 1 72 ? -9.875 -1.603 0.259 1.00 95.19 72 PHE A CA 1
ATOM 553 C C . PHE A 1 72 ? -10.779 -0.657 -0.541 1.00 95.19 72 PHE A C 1
ATOM 555 O O . PHE A 1 72 ? -11.898 -1.040 -0.903 1.00 95.19 72 PHE A O 1
ATOM 562 N N . PRO A 1 73 ? -10.316 0.572 -0.846 1.00 95.12 73 PRO A N 1
ATOM 563 C CA . PRO A 1 73 ? -11.009 1.455 -1.772 1.00 95.12 73 PRO A CA 1
ATOM 564 C C . PRO A 1 73 ? -11.217 0.789 -3.132 1.00 95.12 73 PRO A C 1
ATOM 566 O O . PRO A 1 73 ? -10.471 -0.102 -3.544 1.00 95.12 73 PRO A O 1
ATOM 569 N N . LYS A 1 74 ? -12.231 1.258 -3.854 1.00 94.62 74 LYS A N 1
ATOM 570 C CA . LYS A 1 74 ? -12.488 0.806 -5.216 1.00 94.62 74 LYS A CA 1
ATOM 571 C C . LYS A 1 74 ? -11.336 1.228 -6.136 1.00 94.62 74 LYS A C 1
ATOM 573 O O . LYS A 1 74 ? -10.864 2.356 -6.067 1.00 94.62 74 LYS A O 1
ATOM 578 N N . LEU A 1 75 ? -10.935 0.316 -7.014 1.00 95.69 75 LEU A N 1
ATOM 579 C CA . LEU A 1 75 ? -9.937 0.545 -8.051 1.00 95.69 75 LEU A CA 1
ATOM 580 C C . LEU A 1 75 ? -10.658 0.657 -9.403 1.00 95.69 75 LEU A C 1
ATOM 582 O O . LEU A 1 75 ? -11.215 -0.329 -9.892 1.00 95.69 75 LEU A O 1
ATOM 586 N N . ASP A 1 76 ? -10.767 1.872 -9.937 1.00 92.69 76 ASP A N 1
ATOM 587 C CA . ASP A 1 76 ? -11.494 2.185 -11.175 1.00 92.69 76 ASP A CA 1
ATOM 588 C C . ASP A 1 76 ? -10.816 3.255 -12.052 1.00 92.69 76 ASP A C 1
ATOM 590 O O . ASP A 1 76 ? -11.483 3.937 -12.833 1.00 92.69 76 ASP A O 1
ATOM 594 N N . HIS A 1 77 ? -9.494 3.378 -11.931 1.00 89.31 77 HIS A N 1
ATOM 595 C CA . HIS A 1 77 ? -8.651 4.281 -12.712 1.00 89.31 77 HIS A CA 1
ATOM 596 C C . HIS A 1 77 ? -7.881 3.474 -13.774 1.00 89.31 77 HIS A C 1
ATOM 598 O O . HIS A 1 77 ? -8.489 2.706 -14.524 1.00 89.31 77 HIS A O 1
ATOM 604 N N . ASP A 1 78 ? -6.560 3.656 -13.903 1.00 90.06 78 ASP A N 1
ATOM 605 C CA . ASP A 1 78 ? -5.753 2.891 -14.855 1.00 90.06 78 ASP A CA 1
ATOM 606 C C . ASP A 1 78 ? -5.758 1.387 -14.501 1.00 90.06 78 ASP A C 1
ATOM 608 O O . ASP A 1 78 ? -5.248 1.015 -13.439 1.00 90.06 78 ASP A O 1
ATOM 612 N N . PRO A 1 79 ? -6.259 0.495 -15.381 1.00 89.31 79 PRO A N 1
ATOM 613 C CA . PRO A 1 79 ? -6.395 -0.926 -15.061 1.00 89.31 79 PRO A CA 1
ATOM 614 C C . PRO A 1 79 ? -5.069 -1.660 -14.829 1.00 89.31 79 PRO A C 1
ATOM 616 O O . PRO A 1 79 ? -5.050 -2.682 -14.141 1.00 89.31 79 PRO A O 1
ATOM 619 N N . LEU A 1 80 ? -3.959 -1.194 -15.416 1.00 89.62 80 LEU A N 1
ATOM 620 C CA . LEU A 1 80 ? -2.648 -1.815 -15.219 1.00 89.62 80 LEU A CA 1
ATOM 621 C C . LEU A 1 80 ? -2.090 -1.455 -13.843 1.00 89.62 80 LEU A C 1
ATOM 623 O O . LEU A 1 80 ? -1.569 -2.335 -13.152 1.00 89.62 80 LEU A O 1
ATOM 627 N N . ILE A 1 81 ? -2.212 -0.189 -13.439 1.00 92.62 81 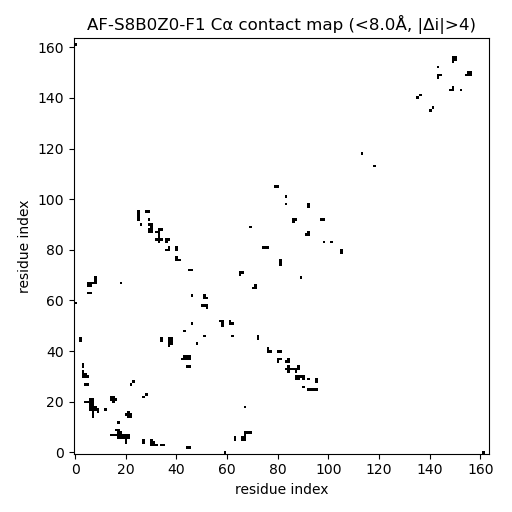ILE A N 1
ATOM 628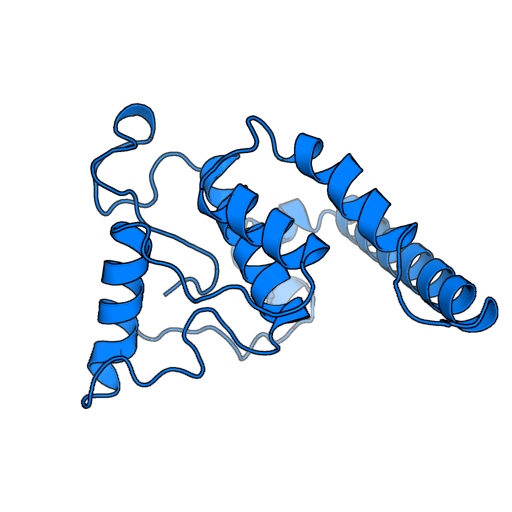 C CA . ILE A 1 81 ? -1.775 0.263 -12.116 1.00 92.62 81 ILE A CA 1
ATOM 629 C C . ILE A 1 81 ? -2.698 -0.297 -11.031 1.00 92.62 81 ILE A C 1
ATOM 631 O O . ILE A 1 81 ? -2.210 -0.823 -10.033 1.00 92.62 81 ILE A O 1
ATOM 635 N N . ASP A 1 82 ? -4.009 -0.298 -11.251 1.00 94.19 82 ASP A N 1
ATOM 636 C CA . ASP A 1 82 ? -4.986 -0.885 -10.332 1.00 94.19 82 ASP A CA 1
ATOM 637 C C . ASP A 1 82 ? -4.738 -2.385 -10.106 1.00 94.19 82 ASP A C 1
ATOM 639 O O . ASP A 1 82 ? -4.791 -2.869 -8.976 1.00 94.19 82 ASP A O 1
ATOM 643 N N . HIS A 1 83 ? -4.348 -3.127 -11.146 1.00 94.19 83 HIS A N 1
ATOM 644 C CA . HIS A 1 83 ? -3.953 -4.532 -10.996 1.00 94.19 83 HIS A CA 1
ATOM 645 C C . HIS A 1 83 ? -2.694 -4.717 -10.135 1.00 94.19 83 HIS A C 1
ATOM 647 O O . HIS A 1 83 ? -2.579 -5.697 -9.394 1.00 94.19 83 HIS A O 1
ATOM 653 N N . ILE A 1 84 ? -1.740 -3.785 -10.215 1.00 95.12 84 ILE A N 1
ATOM 654 C CA . ILE A 1 84 ? -0.556 -3.776 -9.345 1.00 95.12 84 ILE A CA 1
ATOM 655 C C . ILE A 1 84 ? -0.963 -3.486 -7.896 1.00 95.12 84 ILE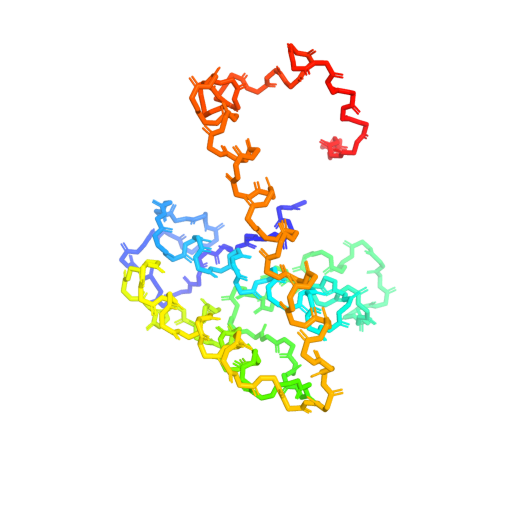 A C 1
ATOM 657 O O . ILE A 1 84 ? -0.524 -4.202 -6.994 1.00 95.12 84 ILE A O 1
ATOM 661 N N . ILE A 1 85 ? -1.818 -2.483 -7.676 1.00 96.31 85 ILE A N 1
ATOM 662 C CA . ILE A 1 85 ? -2.319 -2.110 -6.346 1.00 96.31 85 ILE A CA 1
ATOM 663 C C . ILE A 1 85 ? -3.027 -3.305 -5.692 1.00 96.31 85 ILE A C 1
ATOM 665 O O . ILE A 1 85 ? -2.667 -3.682 -4.575 1.00 96.31 85 ILE A O 1
ATOM 669 N N . ASP A 1 86 ? -3.951 -3.960 -6.407 1.00 96.31 86 ASP A N 1
ATOM 670 C CA . ASP A 1 86 ? -4.678 -5.141 -5.918 1.00 96.31 86 ASP A CA 1
ATOM 671 C C . ASP A 1 86 ? -3.722 -6.253 -5.478 1.00 96.31 86 ASP A C 1
ATOM 673 O O . ASP A 1 86 ? -3.836 -6.785 -4.371 1.00 96.31 86 ASP A O 1
ATOM 677 N N . LYS A 1 87 ? -2.739 -6.598 -6.318 1.00 95.56 87 LYS A N 1
ATOM 678 C CA . LYS A 1 87 ? -1.767 -7.645 -5.986 1.00 95.56 87 LYS A CA 1
ATOM 679 C C . LYS A 1 87 ? -0.934 -7.298 -4.756 1.00 95.56 87 LYS A C 1
ATOM 681 O O . LYS A 1 87 ? -0.732 -8.168 -3.909 1.00 95.56 87 LYS A O 1
ATOM 686 N N . CYS A 1 88 ? -0.468 -6.057 -4.664 1.00 95.62 88 CYS A N 1
ATOM 687 C CA . CYS A 1 88 ? 0.316 -5.562 -3.539 1.00 95.62 88 CYS A CA 1
ATOM 688 C C . CYS A 1 88 ? -0.472 -5.624 -2.223 1.00 95.62 88 CYS A C 1
ATOM 690 O O . CYS A 1 88 ? 0.004 -6.196 -1.242 1.00 95.62 88 CYS A O 1
ATOM 692 N N . TRP A 1 89 ? -1.695 -5.092 -2.196 1.00 95.50 89 TRP A N 1
ATOM 693 C CA . TRP A 1 89 ? -2.518 -5.067 -0.983 1.00 95.50 89 TRP A CA 1
ATOM 694 C C . TRP A 1 89 ? -2.952 -6.455 -0.510 1.00 95.50 89 TRP A C 1
ATOM 696 O O . TRP A 1 89 ? -3.068 -6.682 0.696 1.00 95.50 89 TRP A O 1
ATOM 706 N N . HIS A 1 90 ? -3.106 -7.403 -1.434 1.00 93.50 90 HIS A N 1
ATOM 707 C CA . HIS A 1 90 ? -3.451 -8.791 -1.130 1.00 93.50 90 HIS A CA 1
ATOM 708 C C . HIS A 1 90 ? -2.241 -9.724 -0.973 1.00 93.50 90 HIS A C 1
ATOM 710 O O . HIS A 1 90 ? -2.432 -10.940 -0.953 1.00 93.50 90 HIS A O 1
ATOM 716 N N . ASN A 1 91 ? -1.018 -9.188 -0.859 1.00 90.81 91 ASN A N 1
ATOM 717 C CA . ASN A 1 91 ? 0.207 -9.970 -0.652 1.00 90.81 91 ASN A CA 1
ATOM 718 C C . ASN A 1 91 ? 0.391 -11.088 -1.704 1.00 90.81 91 ASN A C 1
ATOM 720 O O . ASN A 1 91 ? 0.704 -12.233 -1.377 1.00 90.81 91 ASN A O 1
ATOM 724 N N . ARG A 1 92 ? 0.115 -10.780 -2.980 1.00 92.19 92 ARG A N 1
ATOM 725 C CA . ARG A 1 92 ? 0.160 -11.759 -4.082 1.00 92.19 92 ARG A CA 1
ATOM 726 C C . ARG A 1 92 ? 1.527 -11.871 -4.757 1.00 92.19 92 ARG A C 1
ATOM 728 O O . ARG A 1 92 ? 1.648 -12.658 -5.697 1.00 92.19 92 ARG A O 1
ATOM 735 N N . TYR A 1 93 ? 2.528 -11.116 -4.309 1.00 90.69 93 TYR A N 1
ATOM 736 C CA . TYR A 1 93 ? 3.921 -11.365 -4.661 1.00 90.69 93 TYR A CA 1
ATOM 737 C C . TYR A 1 93 ? 4.605 -12.110 -3.518 1.00 90.69 93 TYR A C 1
ATOM 739 O O . TYR A 1 93 ? 4.468 -11.754 -2.349 1.00 90.69 93 TYR A O 1
ATOM 747 N N . VAL A 1 94 ? 5.353 -13.159 -3.842 1.00 87.19 94 VAL A N 1
ATOM 748 C CA . VAL A 1 94 ? 6.113 -13.909 -2.830 1.00 87.19 94 VAL A CA 1
ATOM 749 C C . VAL A 1 94 ? 7.318 -13.084 -2.373 1.00 87.19 94 VAL A C 1
ATOM 751 O O . VAL A 1 94 ? 7.680 -13.079 -1.198 1.00 87.19 94 VAL A O 1
ATOM 754 N N . ILE A 1 95 ? 7.920 -12.349 -3.309 1.00 89.44 95 ILE A N 1
ATOM 755 C CA . ILE A 1 95 ? 9.046 -11.441 -3.093 1.00 89.44 95 ILE A CA 1
ATOM 756 C C . ILE A 1 95 ? 8.824 -10.149 -3.879 1.00 89.44 95 ILE A C 1
ATOM 758 O O . ILE A 1 95 ? 8.274 -10.167 -4.979 1.00 89.44 95 ILE A O 1
ATOM 762 N N . VAL A 1 96 ? 9.310 -9.019 -3.358 1.00 87.19 96 VAL A N 1
ATOM 763 C CA . VAL A 1 96 ? 9.106 -7.697 -3.982 1.00 87.19 96 VAL A CA 1
ATOM 764 C C . VAL A 1 96 ? 9.670 -7.616 -5.407 1.00 87.19 96 VAL A C 1
ATOM 766 O O . VAL A 1 96 ? 9.144 -6.883 -6.239 1.00 87.19 96 VAL A O 1
ATOM 769 N N . SER A 1 97 ? 10.690 -8.408 -5.750 1.00 88.06 97 SER A N 1
ATOM 770 C CA . SER A 1 97 ? 11.252 -8.422 -7.107 1.00 88.06 97 SER A CA 1
ATOM 771 C C . SER A 1 97 ? 10.281 -8.933 -8.184 1.00 88.06 97 SER A C 1
ATOM 773 O O . SER A 1 97 ? 10.461 -8.594 -9.353 1.00 88.06 97 SER A O 1
ATOM 775 N N . GLU A 1 98 ? 9.222 -9.667 -7.826 1.00 91.38 98 GLU A N 1
ATOM 776 C CA . GLU A 1 98 ? 8.173 -10.093 -8.769 1.00 91.38 98 GLU A CA 1
ATOM 777 C C . GLU A 1 98 ? 7.305 -8.927 -9.274 1.00 91.38 98 GLU A C 1
ATOM 779 O O . GLU A 1 98 ? 6.603 -9.061 -10.279 1.00 91.38 98 GLU A O 1
ATOM 784 N N . LEU A 1 99 ? 7.387 -7.759 -8.630 1.00 90.12 99 LEU A N 1
ATOM 785 C CA . LEU A 1 99 ? 6.740 -6.528 -9.079 1.00 90.12 99 LEU A CA 1
ATOM 786 C C . LEU A 1 99 ? 7.431 -5.914 -10.313 1.00 90.12 99 LEU A C 1
ATOM 788 O O . LEU A 1 99 ? 6.779 -5.272 -11.137 1.00 90.12 99 LEU A O 1
ATOM 792 N N . ALA A 1 100 ? 8.739 -6.136 -10.478 1.00 88.06 100 ALA A N 1
ATOM 793 C CA . ALA A 1 100 ? 9.553 -5.542 -11.541 1.00 88.06 100 ALA A CA 1
ATOM 794 C C . ALA A 1 100 ? 9.019 -5.736 -12.982 1.00 88.06 100 ALA A C 1
ATOM 796 O O . ALA A 1 100 ? 9.023 -4.770 -13.748 1.00 88.06 100 ALA A O 1
ATOM 797 N N . PRO A 1 101 ? 8.550 -6.927 -13.412 1.00 87.25 101 PRO A N 1
ATOM 798 C CA . PRO A 1 101 ? 7.973 -7.077 -14.749 1.00 87.25 101 PRO A CA 1
ATOM 799 C C . PRO A 1 101 ? 6.701 -6.242 -14.943 1.00 87.25 101 PRO A C 1
ATOM 801 O O . PRO A 1 101 ? 6.487 -5.714 -16.031 1.00 87.25 101 PRO A O 1
ATOM 804 N N . HIS A 1 102 ? 5.881 -6.079 -13.902 1.00 84.69 102 HIS A N 1
ATOM 805 C CA . HIS A 1 102 ? 4.644 -5.304 -13.979 1.00 84.69 102 HIS A CA 1
ATOM 806 C C . HIS A 1 102 ? 4.917 -3.802 -14.099 1.00 84.69 102 HIS A C 1
ATOM 808 O O . HIS A 1 102 ? 4.301 -3.130 -14.922 1.00 84.69 102 HIS A O 1
ATOM 814 N N . THR A 1 103 ? 5.894 -3.280 -13.356 1.00 83.88 103 THR A N 1
ATOM 815 C CA . THR A 1 103 ? 6.298 -1.872 -13.483 1.00 83.88 103 THR A CA 1
ATOM 816 C C . THR A 1 103 ? 6.987 -1.591 -14.812 1.00 83.88 103 THR A C 1
ATOM 818 O O . THR A 1 103 ? 6.810 -0.517 -15.378 1.00 83.88 103 THR A O 1
ATOM 821 N N . LYS A 1 104 ? 7.702 -2.570 -15.378 1.00 83.81 104 LYS A N 1
ATOM 822 C CA . LYS A 1 104 ? 8.234 -2.458 -16.739 1.00 83.81 104 LYS A CA 1
ATOM 823 C C . LYS A 1 104 ? 7.120 -2.352 -17.786 1.00 83.81 104 LYS A C 1
ATOM 825 O O . LYS A 1 104 ? 7.223 -1.525 -18.684 1.00 83.81 104 LYS A O 1
ATOM 830 N N . MET A 1 105 ? 6.042 -3.127 -17.650 1.00 82.06 105 MET A N 1
ATOM 831 C CA . MET A 1 105 ? 4.891 -3.020 -18.555 1.00 82.06 105 MET A CA 1
ATOM 832 C C . MET A 1 105 ? 4.239 -1.632 -18.527 1.00 82.06 105 MET A C 1
ATOM 834 O O . MET A 1 105 ? 3.770 -1.186 -19.568 1.00 82.06 105 MET A O 1
ATOM 838 N N . LEU A 1 106 ? 4.247 -0.929 -17.388 1.00 78.62 106 LEU A N 1
ATOM 839 C CA . LEU A 1 106 ? 3.770 0.460 -17.319 1.00 78.62 106 LEU A CA 1
ATOM 840 C C . LEU A 1 106 ? 4.620 1.406 -18.178 1.00 78.62 106 LEU A C 1
ATOM 842 O O . LEU A 1 106 ? 4.084 2.296 -18.830 1.00 78.62 106 LEU A O 1
ATOM 846 N N . LEU A 1 107 ? 5.940 1.194 -18.208 1.00 72.56 107 LEU A N 1
ATOM 847 C CA . LEU A 1 107 ? 6.861 1.987 -19.030 1.00 72.56 107 LEU A CA 1
ATOM 848 C C . LEU A 1 107 ? 6.703 1.683 -20.524 1.00 72.56 107 LEU A C 1
ATOM 850 O O . LEU A 1 107 ? 6.801 2.585 -21.353 1.00 72.56 107 LEU A O 1
ATOM 854 N N . ASP A 1 108 ? 6.458 0.416 -20.857 1.00 71.38 108 ASP A N 1
ATOM 855 C CA . ASP A 1 108 ? 6.352 -0.050 -22.240 1.00 71.38 108 ASP A CA 1
ATOM 856 C C . ASP A 1 108 ? 4.939 0.175 -22.833 1.00 71.38 108 ASP A C 1
ATOM 858 O O . ASP A 1 108 ? 4.781 0.211 -24.052 1.00 71.38 108 ASP A O 1
ATOM 862 N N . GLY A 1 109 ? 3.910 0.314 -21.986 1.00 60.53 109 GLY A N 1
ATOM 863 C CA . GLY A 1 109 ? 2.493 0.221 -22.358 1.00 60.53 109 GLY A CA 1
ATOM 864 C C . GLY A 1 109 ? 1.655 1.498 -22.251 1.00 60.53 109 GLY A C 1
ATOM 865 O O . GLY A 1 109 ? 0.434 1.390 -22.373 1.00 60.53 109 GLY A O 1
ATOM 866 N N . GLY A 1 110 ? 2.261 2.673 -22.029 1.00 56.50 110 GLY A N 1
ATOM 867 C CA . GLY A 1 110 ? 1.551 3.950 -21.868 1.00 56.50 110 GLY A CA 1
ATOM 868 C C . GLY A 1 110 ? 0.482 4.178 -22.945 1.00 56.50 110 GLY A C 1
ATOM 869 O O . GLY A 1 110 ? 0.800 4.487 -24.091 1.00 56.50 110 GLY A O 1
ATOM 870 N N . HIS A 1 111 ? -0.791 4.011 -22.573 1.00 51.34 111 HIS A N 1
ATOM 871 C CA . HIS A 1 111 ? -1.970 4.193 -23.429 1.00 51.34 111 HIS A CA 1
ATOM 872 C C . HIS A 1 111 ? -2.357 5.673 -23.539 1.00 51.34 111 HIS A C 1
ATOM 874 O O . HIS A 1 111 ? -3.477 6.096 -23.273 1.00 51.34 111 HIS A O 1
ATOM 880 N N . GLY A 1 112 ? -1.395 6.471 -23.971 1.00 53.59 112 GLY A N 1
ATOM 881 C CA . GLY A 1 112 ? -1.607 7.808 -24.491 1.00 53.59 112 GLY A CA 1
ATOM 882 C C . GLY A 1 112 ? -0.562 8.037 -25.564 1.00 53.59 112 GLY A C 1
ATOM 883 O O . GLY A 1 112 ? 0.529 7.471 -25.486 1.00 53.59 112 GLY A O 1
ATOM 884 N N . GLU A 1 113 ? -0.873 8.854 -26.563 1.00 53.91 113 GLU A N 1
ATOM 885 C CA . GLU A 1 113 ? 0.119 9.426 -27.475 1.00 53.91 113 GLU A CA 1
ATOM 886 C C . GLU A 1 113 ? 1.072 10.341 -26.680 1.00 53.91 113 GLU A C 1
ATOM 888 O O . GLU A 1 113 ? 1.094 11.553 -26.840 1.00 53.91 113 GLU A O 1
ATOM 893 N N . SER A 1 114 ? 1.834 9.770 -25.749 1.00 56.62 114 SER A N 1
ATOM 894 C CA . SER A 1 114 ? 2.997 10.404 -25.166 1.00 56.62 114 SER A CA 1
ATOM 895 C C . SER A 1 114 ? 4.00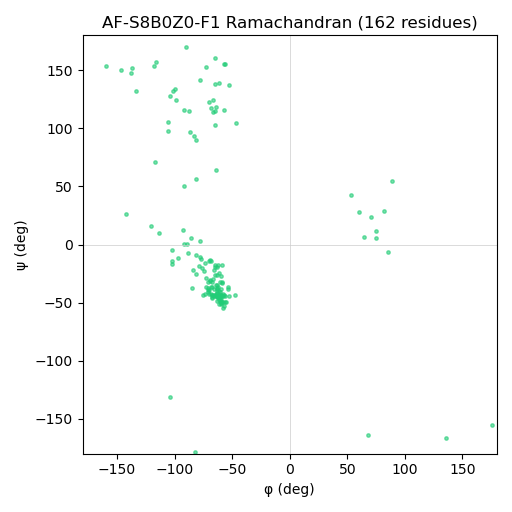8 10.460 -26.292 1.00 56.62 114 SER A C 1
ATOM 897 O O . SER A 1 114 ? 4.367 9.424 -26.870 1.00 56.62 114 SER A O 1
ATOM 899 N N . SER A 1 115 ? 4.381 11.680 -26.663 1.00 70.12 115 SER A N 1
ATOM 900 C CA . SER A 1 115 ? 5.316 11.891 -27.751 1.00 70.12 115 SER A CA 1
ATOM 901 C C . SER A 1 115 ? 6.619 11.154 -27.442 1.00 70.12 115 SER A C 1
ATOM 903 O O . SER A 1 115 ? 6.980 10.903 -26.288 1.00 70.12 115 SER A O 1
ATOM 905 N N . GLU A 1 116 ? 7.367 10.804 -28.480 1.00 71.12 116 GLU A N 1
ATOM 906 C CA . GLU A 1 116 ? 8.660 10.147 -28.282 1.00 71.12 116 GLU A CA 1
ATOM 907 C C . GLU A 1 116 ? 9.654 11.038 -27.510 1.00 71.12 116 GLU A C 1
ATOM 909 O O . GLU A 1 116 ? 10.613 10.553 -26.908 1.00 71.12 116 GLU A O 1
ATOM 914 N N . GLU A 1 117 ? 9.367 12.340 -27.465 1.00 72.44 117 GLU A N 1
ATOM 915 C CA . GLU A 1 117 ? 10.043 13.352 -26.662 1.00 72.44 117 GLU A CA 1
ATOM 916 C C . GLU A 1 117 ? 9.672 13.236 -25.173 1.00 72.44 117 GLU A C 1
ATOM 918 O O . GLU A 1 117 ? 10.570 13.239 -24.333 1.00 72.44 117 GLU A O 1
ATOM 923 N N . ASP A 1 118 ? 8.396 13.018 -24.839 1.00 68.50 118 ASP A N 1
ATOM 924 C CA . ASP A 1 118 ? 7.923 12.819 -23.459 1.00 68.50 118 ASP A CA 1
ATOM 925 C C . ASP A 1 118 ? 8.485 11.533 -22.840 1.00 68.50 118 ASP A C 1
ATOM 927 O O . ASP A 1 118 ? 8.974 11.537 -21.708 1.00 68.50 118 ASP A O 1
ATOM 931 N N . LYS A 1 119 ? 8.496 10.426 -23.595 1.00 70.25 119 LYS A N 1
ATOM 932 C CA . LYS A 1 119 ? 9.110 9.165 -23.137 1.00 70.25 119 LYS A CA 1
ATOM 933 C C . LYS A 1 119 ? 10.610 9.317 -22.911 1.00 70.25 119 LYS A C 1
ATOM 935 O O . LYS A 1 119 ? 11.165 8.724 -21.983 1.00 70.25 119 LYS A O 1
ATOM 940 N N . LYS A 1 120 ? 11.282 10.099 -23.762 1.00 77.50 120 LYS A N 1
ATOM 941 C CA . LYS A 1 120 ? 12.709 10.395 -23.621 1.00 77.50 120 LYS A CA 1
ATOM 942 C C . LYS A 1 120 ? 12.969 11.247 -22.380 1.00 77.50 120 LYS A C 1
ATOM 944 O O . LYS A 1 120 ? 13.868 10.901 -21.619 1.00 77.50 120 LYS A O 1
ATOM 949 N N . LEU A 1 121 ? 12.163 12.283 -22.147 1.00 77.50 121 LEU A N 1
ATOM 950 C CA . LEU A 1 121 ? 12.265 13.144 -20.970 1.00 77.50 121 LEU A CA 1
ATOM 951 C C . LEU A 1 121 ? 12.041 12.348 -19.677 1.00 77.50 121 LEU A C 1
ATOM 953 O O . LEU A 1 121 ? 12.874 12.404 -18.776 1.00 77.50 121 LEU A O 1
ATOM 957 N N . LEU A 1 122 ? 10.989 11.523 -19.626 1.00 75.94 122 LEU A N 1
ATOM 958 C CA . LEU A 1 122 ? 10.722 10.605 -18.513 1.00 75.94 122 LEU A CA 1
ATOM 959 C C . LEU A 1 122 ? 11.897 9.655 -18.266 1.00 75.94 122 LEU A C 1
ATOM 961 O O . LEU A 1 122 ? 12.300 9.429 -17.126 1.00 75.94 122 LEU A O 1
ATOM 965 N N . LYS A 1 123 ? 12.483 9.100 -19.331 1.00 77.94 123 LYS A N 1
ATOM 966 C CA . LYS A 1 123 ? 13.631 8.196 -19.224 1.00 77.94 123 LYS A CA 1
ATOM 967 C C . LYS A 1 123 ? 14.880 8.907 -18.703 1.00 77.94 123 LYS A C 1
ATOM 969 O O . LYS A 1 123 ? 15.578 8.343 -17.865 1.00 77.94 123 LYS A O 1
ATOM 974 N N . GLU A 1 124 ? 15.170 10.112 -19.184 1.00 80.12 124 GLU A N 1
ATOM 975 C CA . GLU A 1 124 ? 16.291 10.931 -18.707 1.00 80.12 124 GLU A CA 1
ATOM 976 C C . GLU A 1 124 ? 16.105 11.329 -17.237 1.00 80.12 124 GLU A C 1
ATOM 978 O O . GLU A 1 124 ? 17.035 11.185 -16.441 1.00 80.12 124 GLU A O 1
ATOM 983 N N . GLU A 1 125 ? 14.892 11.723 -16.846 1.00 79.31 125 GLU A N 1
ATOM 984 C CA . GLU A 1 125 ? 14.553 12.049 -15.460 1.00 79.31 125 GLU A CA 1
ATOM 985 C C . GLU A 1 125 ? 14.692 10.828 -14.538 1.00 79.31 125 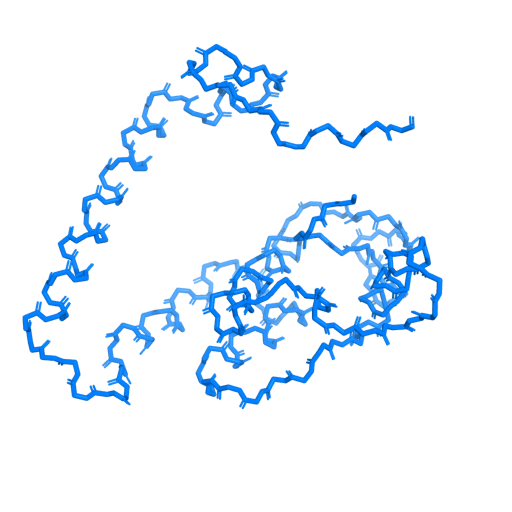GLU A C 1
ATOM 987 O O . GLU A 1 125 ? 15.295 10.922 -13.467 1.00 79.31 125 GLU A O 1
ATOM 992 N N . LEU A 1 126 ? 14.208 9.655 -14.960 1.00 76.00 126 LEU A N 1
ATOM 993 C CA . LEU A 1 126 ? 14.363 8.408 -14.207 1.00 76.00 126 LEU A CA 1
ATOM 994 C C . LEU A 1 126 ? 15.830 7.993 -14.066 1.00 76.00 126 LEU A C 1
ATOM 996 O O . LEU A 1 126 ? 16.233 7.535 -12.996 1.00 76.00 126 LEU A O 1
ATOM 1000 N N . LEU A 1 127 ? 16.639 8.152 -15.119 1.00 81.00 127 LEU A N 1
ATOM 1001 C CA . LEU A 1 127 ? 18.076 7.873 -15.064 1.00 81.00 127 LEU A CA 1
ATOM 1002 C C . LEU A 1 127 ? 18.785 8.812 -14.085 1.00 81.00 127 LEU A C 1
ATOM 1004 O O . LEU A 1 127 ? 19.572 8.339 -13.265 1.00 81.00 127 LEU A O 1
ATOM 1008 N N . SER A 1 128 ? 18.456 10.105 -14.118 1.00 82.50 128 SER A N 1
ATOM 1009 C CA . SER A 1 128 ? 19.003 11.096 -13.191 1.00 82.50 128 SER A CA 1
ATOM 1010 C C . SER A 1 128 ? 18.612 10.794 -11.740 1.00 82.50 128 SER A C 1
ATOM 1012 O O . SER A 1 128 ? 19.479 10.704 -10.872 1.00 82.50 128 SER A O 1
A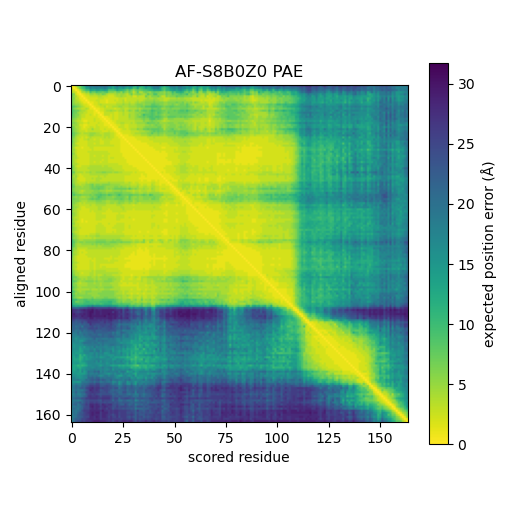TOM 1014 N N . LYS A 1 129 ? 17.325 10.534 -11.468 1.00 79.69 129 LYS A N 1
ATOM 1015 C CA . LYS A 1 129 ? 16.851 10.160 -10.124 1.00 79.69 129 LYS A CA 1
ATOM 1016 C C . LYS A 1 129 ? 17.508 8.874 -9.630 1.00 79.69 129 LYS A C 1
ATOM 1018 O O . LYS A 1 129 ? 17.915 8.802 -8.474 1.00 79.69 129 LYS A O 1
ATOM 1023 N N . ARG A 1 130 ? 17.675 7.875 -10.504 1.00 82.94 130 ARG A N 1
ATOM 1024 C CA . ARG A 1 130 ? 18.382 6.632 -10.173 1.00 82.94 130 ARG A CA 1
ATOM 1025 C C . ARG A 1 130 ? 19.834 6.894 -9.780 1.00 82.94 130 ARG A C 1
ATOM 1027 O O . ARG A 1 130 ? 20.303 6.295 -8.818 1.00 82.94 130 ARG A O 1
ATOM 1034 N N . GLU A 1 131 ? 20.543 7.749 -10.510 1.00 88.44 131 GLU A N 1
ATOM 1035 C CA . GLU A 1 131 ? 21.926 8.112 -10.187 1.00 88.44 131 GLU A CA 1
ATOM 1036 C C . GLU A 1 131 ? 22.021 8.773 -8.808 1.00 88.44 131 GLU A C 1
ATOM 1038 O O . GLU A 1 131 ? 22.862 8.375 -8.003 1.00 88.44 131 GLU A O 1
ATOM 1043 N N . VAL A 1 132 ? 21.097 9.687 -8.498 1.00 81.31 132 VAL A N 1
ATOM 1044 C CA . VAL A 1 132 ? 20.990 10.307 -7.170 1.00 81.31 132 VAL A CA 1
ATOM 1045 C C . VAL A 1 132 ? 20.736 9.257 -6.087 1.00 81.31 132 VAL A C 1
ATOM 1047 O O . VAL A 1 132 ? 21.443 9.240 -5.084 1.00 81.31 132 VAL A O 1
ATOM 1050 N N . CYS A 1 133 ? 19.779 8.343 -6.279 1.00 80.75 133 CYS A N 1
ATOM 1051 C CA . CYS A 1 133 ? 19.504 7.281 -5.306 1.00 80.75 133 CYS A CA 1
ATOM 1052 C C . CYS A 1 133 ? 20.730 6.388 -5.057 1.00 80.75 133 CYS A C 1
ATOM 1054 O O . CYS A 1 133 ? 21.037 6.080 -3.907 1.00 80.75 133 CYS A O 1
ATOM 1056 N N . LEU A 1 134 ? 21.451 6.007 -6.116 1.00 84.75 134 LEU A N 1
ATOM 1057 C CA . LEU A 1 134 ? 22.672 5.202 -6.009 1.00 84.75 134 LEU A CA 1
ATOM 1058 C C . LEU A 1 134 ? 23.804 5.958 -5.300 1.00 84.75 134 LEU A C 1
ATOM 1060 O O . LEU A 1 134 ? 24.569 5.358 -4.547 1.00 84.75 134 LEU A O 1
ATOM 1064 N N . ASP A 1 135 ? 23.943 7.260 -5.544 1.00 86.25 135 ASP A N 1
ATOM 1065 C CA . ASP A 1 135 ? 24.911 8.106 -4.844 1.00 86.25 135 ASP A CA 1
ATOM 1066 C C . ASP A 1 135 ? 24.571 8.229 -3.351 1.00 86.25 135 ASP A C 1
ATOM 1068 O O . ASP A 1 135 ? 25.446 8.050 -2.505 1.00 86.25 135 ASP A O 1
ATOM 1072 N N . LEU A 1 136 ? 23.297 8.437 -3.011 1.00 76.50 136 LEU A N 1
ATOM 1073 C CA . LEU A 1 136 ? 22.827 8.470 -1.624 1.00 76.50 136 LEU A CA 1
ATOM 1074 C C . LEU A 1 136 ? 23.080 7.141 -0.898 1.00 76.50 136 LEU A C 1
ATOM 1076 O O . LEU A 1 136 ? 23.574 7.136 0.231 1.00 76.50 136 LEU A O 1
ATOM 1080 N N . GLU A 1 137 ? 22.798 6.011 -1.548 1.00 82.62 137 GLU A N 1
ATOM 1081 C CA . GLU A 1 137 ? 23.090 4.681 -1.007 1.00 82.62 137 GLU A CA 1
ATOM 1082 C C . GLU A 1 137 ? 24.593 4.506 -0.743 1.00 82.62 137 GLU A C 1
ATOM 1084 O O . GLU A 1 137 ? 24.984 4.138 0.367 1.00 82.62 137 GLU A O 1
ATOM 1089 N N . LYS A 1 138 ? 25.450 4.856 -1.716 1.00 87.50 138 LYS A N 1
ATOM 1090 C CA . LYS A 1 138 ? 26.918 4.821 -1.564 1.00 87.50 138 LYS A CA 1
ATOM 1091 C C . LYS A 1 138 ? 27.418 5.701 -0.423 1.00 87.50 138 LYS A C 1
ATOM 1093 O O . LYS A 1 138 ? 28.409 5.359 0.218 1.00 87.50 138 LYS A O 1
ATOM 1098 N N . ARG A 1 139 ? 26.749 6.824 -0.167 1.00 83.25 139 ARG A N 1
ATOM 1099 C CA . ARG A 1 139 ? 27.055 7.736 0.945 1.00 83.25 139 ARG A CA 1
ATOM 1100 C C . ARG A 1 139 ? 26.536 7.242 2.293 1.00 83.25 139 ARG A C 1
ATOM 1102 O O . ARG A 1 139 ? 26.713 7.927 3.294 1.00 83.25 139 ARG A O 1
ATOM 1109 N N . GLY A 1 140 ? 25.932 6.057 2.338 1.00 76.38 140 GLY A N 1
ATOM 1110 C CA . GLY A 1 140 ? 25.478 5.445 3.575 1.00 76.38 140 GLY A CA 1
ATOM 1111 C C . GLY A 1 140 ? 24.133 5.976 4.051 1.00 76.38 140 GLY A C 1
ATOM 1112 O O . GLY A 1 140 ? 23.881 5.929 5.250 1.00 76.38 140 GLY A O 1
ATOM 1113 N N . LEU A 1 141 ? 23.250 6.434 3.149 1.00 77.94 141 LEU A N 1
ATOM 1114 C CA . LEU A 1 141 ? 21.884 6.847 3.503 1.00 77.94 141 LEU A CA 1
ATOM 1115 C C . LEU A 1 141 ? 21.193 5.809 4.399 1.00 77.94 141 LEU A C 1
ATOM 1117 O O . LEU A 1 141 ? 20.594 6.169 5.403 1.00 77.94 141 LEU A O 1
ATOM 1121 N N . LEU A 1 142 ? 21.331 4.518 4.090 1.00 71.25 142 LEU A N 1
ATOM 1122 C CA . LEU A 1 142 ? 20.745 3.446 4.901 1.00 71.25 142 LEU A CA 1
ATOM 1123 C C . LEU A 1 142 ? 21.309 3.406 6.330 1.00 71.25 142 LEU A C 1
ATOM 1125 O O . LEU A 1 142 ? 20.568 3.162 7.277 1.00 71.25 142 LEU A O 1
ATOM 1129 N N . HIS A 1 143 ? 22.601 3.695 6.500 1.00 66.19 143 HIS A N 1
ATOM 1130 C CA . HIS A 1 143 ? 23.216 3.807 7.821 1.00 66.19 143 HIS A CA 1
ATOM 1131 C C . HIS A 1 143 ? 22.750 5.073 8.559 1.00 66.19 143 HIS A C 1
ATOM 1133 O O . HIS A 1 143 ? 22.617 5.040 9.778 1.00 66.19 143 HIS A O 1
ATOM 1139 N N . LEU A 1 144 ? 22.470 6.156 7.830 1.00 64.19 144 LEU A N 1
ATOM 1140 C CA . LEU A 1 144 ? 22.034 7.453 8.361 1.00 64.19 144 LEU A CA 1
ATOM 1141 C C . LEU A 1 144 ? 20.534 7.513 8.689 1.00 64.19 144 LEU A C 1
ATOM 1143 O O . LEU A 1 144 ? 20.139 8.285 9.552 1.00 64.19 144 LEU A O 1
ATOM 1147 N N . LEU A 1 145 ? 19.697 6.700 8.040 1.00 62.53 145 LEU A N 1
ATOM 1148 C CA . LEU A 1 145 ? 18.271 6.558 8.370 1.00 62.53 145 LEU A CA 1
ATOM 1149 C C . LEU A 1 145 ? 18.037 5.649 9.590 1.00 62.53 145 LEU A C 1
ATOM 1151 O O . LEU A 1 145 ? 16.981 5.707 10.212 1.00 62.53 145 LEU A O 1
ATOM 1155 N N . TRP A 1 146 ? 19.027 4.830 9.950 1.00 53.34 146 TRP A N 1
ATOM 1156 C CA . TRP A 1 146 ? 18.979 3.906 11.085 1.00 53.34 146 TRP A CA 1
ATOM 1157 C C . TRP A 1 146 ? 18.952 4.558 12.489 1.00 53.34 146 TRP A C 1
ATOM 1159 O O . TRP A 1 146 ? 18.262 4.016 13.351 1.00 53.34 146 TRP A O 1
ATOM 1169 N N . PRO A 1 147 ? 19.642 5.684 12.789 1.00 54.34 147 PRO A N 1
ATOM 1170 C CA . PRO A 1 147 ? 19.672 6.255 14.136 1.00 54.34 147 PRO A CA 1
ATOM 1171 C C . PRO A 1 147 ? 18.438 7.111 14.458 1.00 54.34 147 PRO A C 1
ATOM 1173 O O . PRO A 1 147 ? 18.273 7.507 15.605 1.00 54.34 147 PRO A O 1
ATOM 1176 N N . GLY A 1 148 ? 17.575 7.411 13.477 1.00 53.94 148 GLY A N 1
ATOM 1177 C CA . GLY A 1 148 ? 16.435 8.312 13.676 1.00 53.94 148 GLY A CA 1
ATOM 1178 C C . GLY A 1 148 ? 16.818 9.788 13.859 1.00 53.94 148 GLY A C 1
ATOM 1179 O O . GLY A 1 148 ? 16.038 10.534 14.442 1.00 53.94 148 GLY A O 1
ATOM 1180 N N . GLU A 1 149 ? 17.987 10.213 13.361 1.00 61.06 149 GLU A N 1
ATOM 1181 C CA . GLU A 1 149 ? 18.497 11.595 13.458 1.00 61.06 149 GLU A CA 1
ATOM 1182 C C . GLU A 1 149 ? 18.647 12.244 12.060 1.00 61.06 149 GLU A C 1
ATOM 1184 O O . GLU A 1 149 ? 19.763 12.407 11.552 1.00 61.06 149 GLU A O 1
ATOM 1189 N N . PRO A 1 150 ? 17.533 12.580 11.381 1.00 56.12 150 PRO A N 1
ATOM 1190 C CA . PRO A 1 150 ? 17.540 13.131 10.021 1.00 56.12 150 PRO A CA 1
ATOM 1191 C C . PRO A 1 150 ? 18.197 14.517 9.909 1.00 56.12 150 PRO A C 1
ATOM 1193 O O . PRO A 1 150 ? 18.587 14.925 8.814 1.00 56.12 150 PRO A O 1
ATOM 1196 N N . GLU A 1 151 ? 18.373 15.239 11.016 1.00 59.78 151 GLU A N 1
ATOM 1197 C CA . GLU A 1 151 ? 18.991 16.567 11.054 1.00 59.78 151 GLU A CA 1
ATOM 1198 C C . GLU A 1 151 ? 20.463 16.538 10.609 1.00 59.78 151 GLU A C 1
ATOM 1200 O O . GLU A 1 151 ? 20.972 17.518 10.060 1.00 59.78 151 GLU A O 1
ATOM 1205 N N . GLN A 1 152 ? 21.142 15.394 10.766 1.00 59.28 152 GLN A N 1
ATOM 1206 C CA . GLN A 1 152 ? 22.525 15.201 10.315 1.00 59.28 152 GLN A CA 1
ATOM 1207 C C . GLN A 1 152 ? 22.668 15.195 8.781 1.00 59.28 152 GLN A C 1
ATOM 1209 O O 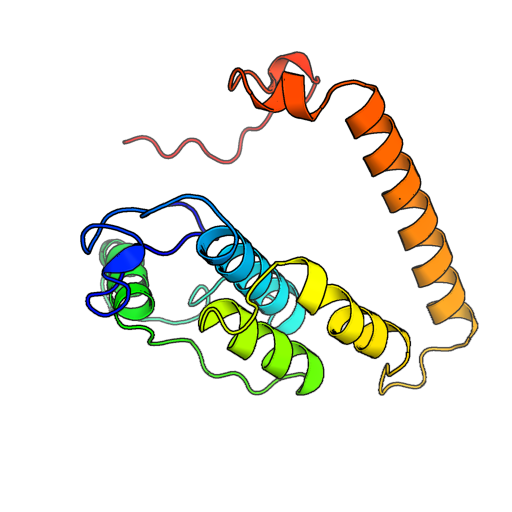. GLN A 1 152 ? 23.774 15.336 8.260 1.00 59.28 152 GLN A O 1
ATOM 1214 N N . LEU A 1 153 ? 21.558 15.066 8.047 1.00 55.16 153 LEU A N 1
ATOM 1215 C CA . LEU A 1 153 ? 21.515 15.098 6.584 1.00 55.16 153 LEU A CA 1
ATOM 1216 C C . LEU A 1 153 ? 21.267 16.508 6.016 1.00 55.16 153 LEU A C 1
ATOM 1218 O O . LEU A 1 153 ? 21.185 16.667 4.799 1.00 55.16 153 LEU A O 1
ATOM 1222 N N . GLY A 1 154 ? 21.133 17.533 6.867 1.00 56.28 154 GLY A N 1
ATOM 1223 C CA . GLY A 1 154 ? 20.809 18.898 6.435 1.00 56.28 154 GLY A CA 1
ATOM 1224 C C . GLY A 1 154 ? 19.347 19.091 6.018 1.00 56.28 154 GLY A C 1
ATOM 1225 O O . GLY A 1 154 ? 19.008 20.129 5.453 1.00 56.28 154 GLY A O 1
ATOM 1226 N N . PHE A 1 155 ? 18.480 18.114 6.304 1.00 52.69 155 PHE A N 1
ATOM 1227 C CA . PHE A 1 155 ? 17.039 18.220 6.101 1.00 52.69 155 PHE A CA 1
ATOM 1228 C C . PHE A 1 155 ? 16.350 18.580 7.420 1.00 52.69 155 PHE A C 1
ATOM 1230 O O . PHE A 1 155 ? 16.469 17.866 8.413 1.00 52.69 155 PHE A O 1
ATOM 1237 N N . THR A 1 156 ? 15.588 19.671 7.425 1.00 49.81 156 THR A N 1
ATOM 1238 C CA . THR A 1 156 ? 14.622 19.978 8.484 1.00 49.81 156 THR A CA 1
ATOM 1239 C C . THR A 1 156 ? 13.301 19.299 8.132 1.00 49.81 156 THR A C 1
ATOM 1241 O O . THR A 1 156 ? 12.532 19.809 7.317 1.00 49.81 156 THR A O 1
ATOM 1244 N N . PHE A 1 157 ? 13.043 18.117 8.692 1.00 52.09 157 PHE A N 1
ATOM 1245 C CA . PHE A 1 157 ? 11.731 17.481 8.567 1.00 52.09 157 PHE A CA 1
ATOM 1246 C C . PHE A 1 157 ? 10.784 18.049 9.632 1.00 52.09 157 PHE A C 1
ATOM 1248 O O . PHE A 1 157 ? 10.727 17.557 10.754 1.00 52.09 157 PHE A O 1
ATOM 1255 N N . ASP A 1 158 ? 10.024 19.087 9.271 1.00 50.66 158 ASP A N 1
ATOM 1256 C CA . ASP A 1 158 ? 8.931 19.613 10.112 1.00 50.66 158 ASP A CA 1
ATOM 1257 C C . ASP A 1 158 ? 7.665 18.736 10.053 1.00 50.66 158 ASP A C 1
ATOM 1259 O O . ASP A 1 158 ? 6.748 18.881 10.862 1.00 50.66 158 ASP A O 1
ATOM 1263 N N . TRP A 1 159 ? 7.598 17.808 9.097 1.00 50.88 159 TRP A N 1
ATOM 1264 C CA . TRP A 1 159 ? 6.441 16.949 8.868 1.00 50.88 159 TRP A CA 1
ATOM 1265 C C . TRP A 1 159 ? 6.724 15.545 9.403 1.00 50.88 159 TRP A C 1
ATOM 1267 O O . TRP A 1 159 ? 7.729 14.942 9.040 1.00 50.88 159 TRP A O 1
ATOM 1277 N N . TYR A 1 160 ? 5.801 15.040 10.231 1.00 41.25 160 TYR A N 1
ATOM 1278 C CA . TYR A 1 160 ? 5.841 13.790 11.013 1.00 41.25 160 TYR A CA 1
ATOM 1279 C C . TYR A 1 160 ? 6.457 13.865 12.421 1.00 41.25 160 TYR A C 1
ATOM 1281 O O . TYR A 1 160 ? 7.258 13.026 12.823 1.00 41.25 160 TYR A O 1
ATOM 1289 N N . ARG A 1 161 ? 5.942 14.769 13.260 1.00 40.31 161 ARG A N 1
ATOM 1290 C CA . ARG A 1 161 ? 5.745 14.440 14.681 1.00 40.31 161 ARG A CA 1
ATOM 1291 C C . ARG A 1 161 ? 4.259 14.221 14.934 1.00 40.31 161 ARG A C 1
ATOM 1293 O O . ARG A 1 161 ? 3.507 15.170 15.131 1.00 40.31 161 ARG A O 1
ATOM 1300 N N . HIS A 1 162 ? 3.828 12.960 14.932 1.00 42.88 162 HIS A N 1
ATOM 1301 C CA . HIS A 1 162 ? 2.637 12.609 15.697 1.00 42.88 162 HIS A CA 1
ATOM 1302 C C . HIS A 1 162 ? 2.994 12.827 17.167 1.00 42.88 162 HIS A C 1
ATOM 1304 O O . HIS A 1 162 ? 3.731 12.035 17.749 1.00 42.88 162 HIS A O 1
ATOM 1310 N N . ASN A 1 163 ? 2.524 13.935 17.734 1.00 36.41 163 ASN A N 1
ATOM 1311 C CA . ASN A 1 163 ? 2.466 14.069 19.180 1.00 36.41 163 ASN A CA 1
ATOM 1312 C C . ASN A 1 163 ? 1.465 13.017 19.669 1.00 36.41 163 ASN A C 1
ATOM 1314 O O . ASN A 1 163 ? 0.300 13.049 19.265 1.00 36.41 163 ASN A O 1
ATOM 1318 N N . LEU A 1 164 ? 1.975 12.047 20.428 1.00 35.53 164 LEU A N 1
ATOM 1319 C CA . LEU A 1 164 ? 1.177 11.131 21.240 1.00 35.53 164 LEU A CA 1
ATOM 1320 C C . LEU A 1 164 ? 0.421 11.908 22.322 1.00 35.53 164 LEU A C 1
ATOM 1322 O O . LEU A 1 164 ? 1.001 12.891 22.841 1.00 35.53 164 LEU A O 1
#

Foldseek 3Di:
DPLQAAFAAPPVVVQHDGRHSGDPFQLGVLSSVLQVLCCVFVVAGFCRVPDPDPDPVCSVVSSRVCLNVLNGDDDDTPPLSSVSSNCSSVVVDPHPVVCVVSVVCCLVPPPDPCDPVNNVVVVVVVVVVVVVVVVCVVVVVVVVVVVVCCVVVVDDCPPDDPDD

Radius of gyration: 18.27 Å; Cα contacts (8 Å, |Δi|>4): 138; chains: 1; bounding box: 46×37×50 Å

Nearest PDB structures (foldseek):
  9axh-assembly1_C  TM=5.734E-01  e=6.583E-01  Homo sapiens
  7jv1-assembly1_D  TM=5.468E-01  e=1.113E+00  Homo sapiens
  7juz-assembly1_A  TM=5.340E-01  e=1.675E+00  Homo sapiens